Protein AF-A0A831YHZ0-F1 (afdb_monomer_lite)

Sequence (171 aa):
MRYLLVALVVVALVTAVFLATVKATKSVAVYIVPLYSYPCCDYEQEWGKLLNLTTDKEVWVVVNVDSGPGSSVDSTYASIISRLKQKGFKVLGYMYSSYGRRSLETIYSEMDRWIRFYNVDGFLIDEVSTSLETYGYYSSIYSRAKSLGRYVVLNPGTNIDPTFFNIADKI

Radius of gyration: 23.68 Å; chains: 1; bounding box: 41×91×39 Å

Structure (mmCIF, N/CA/C/O backbone):
data_AF-A0A831YHZ0-F1
#
_entry.id   AF-A0A831YHZ0-F1
#
loop_
_atom_site.group_PDB
_atom_site.id
_atom_site.type_symbol
_atom_site.label_atom_id
_atom_site.label_alt_id
_atom_site.label_comp_id
_atom_site.label_asym_id
_atom_site.label_entity_id
_atom_site.label_seq_id
_atom_site.pdbx_PDB_ins_code
_atom_site.Cartn_x
_atom_site.Cartn_y
_atom_site.Cartn_z
_atom_site.occupancy
_atom_site.B_iso_or_equiv
_atom_site.auth_seq_id
_atom_site.auth_comp_id
_atom_site.auth_asym_id
_atom_site.auth_atom_id
_atom_site.pdbx_PDB_model_num
ATOM 1 N N . MET A 1 1 ? -26.778 73.439 11.751 1.00 41.41 1 MET A N 1
ATOM 2 C CA . MET A 1 1 ? -25.950 72.960 10.619 1.00 41.41 1 MET A CA 1
ATOM 3 C C . MET A 1 1 ? -25.357 71.622 11.059 1.00 41.41 1 MET A C 1
ATOM 5 O O . MET A 1 1 ? -24.672 71.617 12.065 1.00 41.41 1 MET A O 1
ATOM 9 N N . ARG A 1 2 ? -25.888 70.461 10.649 1.00 49.25 2 ARG A N 1
ATOM 10 C CA . ARG A 1 2 ? -25.733 69.781 9.340 1.00 49.25 2 ARG A CA 1
ATOM 11 C C . ARG A 1 2 ? -24.271 69.383 9.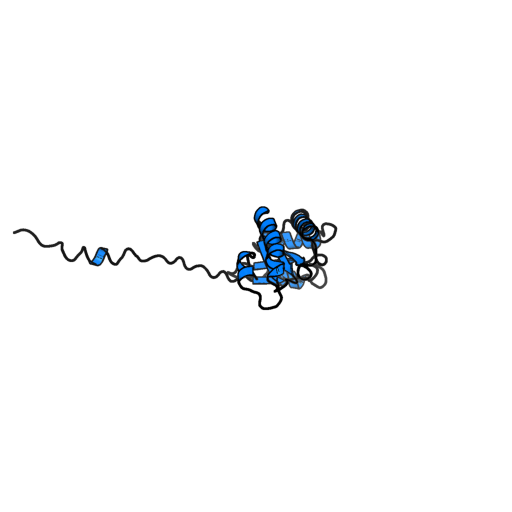058 1.00 49.25 2 ARG A C 1
ATOM 13 O O . ARG A 1 2 ? -23.511 70.242 8.645 1.00 49.25 2 ARG A O 1
ATOM 20 N N . TYR A 1 3 ? -23.999 68.080 9.242 1.00 49.25 3 TYR A N 1
ATOM 21 C CA . TYR A 1 3 ? -22.959 67.218 8.637 1.00 49.25 3 TYR A CA 1
ATOM 22 C C . TYR A 1 3 ? -21.493 67.629 8.899 1.00 49.25 3 TYR A C 1
ATOM 24 O O . TYR A 1 3 ? -21.071 68.710 8.527 1.00 49.25 3 TYR A O 1
ATOM 32 N N . LEU A 1 4 ? -20.668 66.826 9.578 1.00 45.84 4 LEU A N 1
ATOM 33 C CA . LEU A 1 4 ? -19.864 65.784 8.922 1.00 45.84 4 LEU A CA 1
ATOM 34 C C . LEU A 1 4 ? -19.346 64.752 9.963 1.00 45.84 4 LEU A C 1
ATOM 36 O O . LEU A 1 4 ? -18.158 64.612 10.231 1.00 45.84 4 LEU A O 1
ATOM 40 N N . LEU A 1 5 ? -20.258 63.980 10.549 1.00 49.69 5 LEU A N 1
ATOM 41 C CA . LEU A 1 5 ? -19.979 62.561 10.788 1.00 49.69 5 LEU A CA 1
ATOM 42 C C . LEU A 1 5 ? -20.049 61.903 9.405 1.00 49.69 5 LEU A C 1
ATOM 44 O O . LEU A 1 5 ? -21.050 62.144 8.739 1.00 49.69 5 LEU A O 1
ATOM 48 N N . VAL A 1 6 ? -19.015 61.172 8.958 1.00 53.00 6 VAL A N 1
ATOM 49 C CA . VAL A 1 6 ? -19.088 60.012 8.018 1.00 53.00 6 VAL A CA 1
ATOM 50 C C . VAL A 1 6 ? -17.718 59.610 7.431 1.00 53.00 6 VAL A C 1
ATOM 52 O O . VAL A 1 6 ? -17.550 58.456 7.059 1.00 53.00 6 VAL A O 1
ATOM 55 N N . ALA A 1 7 ? -16.684 60.454 7.401 1.00 47.12 7 ALA A N 1
ATOM 56 C CA . ALA A 1 7 ? -15.489 60.116 6.601 1.00 47.12 7 ALA A CA 1
ATOM 57 C C . ALA A 1 7 ? -14.395 59.263 7.287 1.00 47.12 7 ALA A C 1
ATOM 59 O O . ALA A 1 7 ? -13.413 58.927 6.634 1.00 47.12 7 ALA A O 1
ATOM 60 N N . LEU A 1 8 ? -14.536 58.881 8.565 1.00 42.75 8 LEU A N 1
ATOM 61 C CA . LEU A 1 8 ? -13.506 58.095 9.280 1.00 42.75 8 LEU A CA 1
ATOM 62 C C . LEU A 1 8 ? -13.941 56.676 9.672 1.00 42.75 8 LEU A C 1
ATOM 64 O O . LEU A 1 8 ? -13.117 55.879 10.106 1.00 42.75 8 LEU A O 1
ATOM 68 N N . VAL A 1 9 ? -15.212 56.324 9.454 1.00 43.06 9 VAL A N 1
ATOM 69 C CA . VAL A 1 9 ? -15.728 54.968 9.726 1.00 43.06 9 VAL A CA 1
ATOM 70 C C . VAL A 1 9 ? -15.588 54.053 8.501 1.00 43.06 9 VAL A C 1
ATOM 72 O O . VAL A 1 9 ? -15.531 52.837 8.642 1.00 43.06 9 VAL A O 1
ATOM 75 N N . VAL A 1 10 ? -15.442 54.610 7.293 1.00 43.28 10 VAL A N 1
ATOM 76 C CA . VAL A 1 10 ? -15.388 53.812 6.053 1.00 43.28 10 VAL A CA 1
ATOM 77 C C . VAL A 1 10 ? -13.994 53.229 5.780 1.00 43.28 10 VAL A C 1
ATOM 79 O O . VAL A 1 10 ? -13.893 52.149 5.209 1.00 43.28 10 VAL A O 1
ATOM 82 N N . VAL A 1 11 ? -12.908 53.856 6.249 1.00 42.12 11 VAL A N 1
ATOM 83 C CA . VAL A 1 11 ? -11.544 53.329 6.022 1.00 42.12 11 VAL A CA 1
ATOM 84 C C . VAL A 1 11 ? -11.216 52.154 6.956 1.00 42.12 11 VAL A C 1
ATOM 86 O O . VAL A 1 11 ? -10.498 51.239 6.562 1.00 42.12 11 VAL A O 1
ATOM 89 N N . ALA A 1 12 ? -11.813 52.106 8.152 1.00 44.31 12 ALA A N 1
ATOM 90 C CA . ALA A 1 12 ? -11.652 50.982 9.080 1.00 44.31 12 ALA A CA 1
ATOM 91 C C . ALA A 1 12 ? -12.461 49.728 8.681 1.00 44.31 12 ALA A C 1
ATOM 93 O O . ALA A 1 12 ? -12.210 48.645 9.200 1.00 44.31 12 ALA A O 1
ATOM 94 N N . LEU A 1 13 ? -13.411 49.856 7.747 1.00 42.53 13 LEU A N 1
ATOM 95 C CA . LEU A 1 13 ? -14.225 48.742 7.241 1.00 42.53 13 LEU A CA 1
ATOM 96 C C . LEU A 1 13 ? -13.598 48.021 6.038 1.00 42.53 13 LEU A C 1
ATOM 98 O O . LEU A 1 13 ? -14.020 46.914 5.713 1.00 42.53 13 LEU A O 1
ATOM 102 N N . VAL A 1 14 ? -12.568 48.594 5.404 1.00 43.53 14 VAL A N 1
ATOM 103 C CA . VAL A 1 14 ? -11.890 47.963 4.253 1.00 43.53 14 VAL A CA 1
ATOM 104 C C . VAL A 1 14 ? -10.703 47.090 4.686 1.00 43.53 14 VAL A C 1
ATOM 106 O O . VAL A 1 14 ? -10.309 46.182 3.959 1.00 43.53 14 VAL A O 1
ATOM 109 N N . THR A 1 15 ? -10.170 47.265 5.897 1.00 43.69 15 THR A N 1
ATOM 110 C CA . THR A 1 15 ? -9.053 46.446 6.407 1.00 43.69 15 THR A CA 1
ATOM 111 C C . THR A 1 15 ? -9.482 45.117 7.040 1.00 43.69 15 THR A C 1
ATOM 113 O O . THR A 1 15 ? -8.633 44.262 7.275 1.00 43.69 15 THR A O 1
ATOM 116 N N . ALA A 1 16 ? -10.779 44.895 7.282 1.00 48.47 16 ALA A N 1
ATOM 117 C CA . ALA A 1 16 ? -11.266 43.751 8.064 1.00 48.47 16 ALA A CA 1
ATOM 118 C C . ALA A 1 16 ? -11.772 42.539 7.249 1.00 48.47 16 ALA A C 1
ATOM 120 O O . ALA A 1 16 ? -12.111 41.521 7.848 1.00 48.47 16 ALA A O 1
ATOM 121 N N . VAL A 1 17 ? -11.833 42.597 5.910 1.00 48.81 17 VAL A N 1
ATOM 122 C CA . VAL A 1 17 ? -12.522 41.551 5.106 1.00 48.81 17 VAL A CA 1
ATOM 123 C C . VAL A 1 17 ? -11.585 40.646 4.294 1.00 48.81 17 VAL A C 1
ATOM 125 O O . VAL A 1 17 ? -12.023 39.646 3.739 1.00 48.81 17 VAL A O 1
ATOM 128 N N . PHE A 1 18 ? -10.273 40.878 4.317 1.00 49.72 18 PHE A N 1
ATOM 129 C CA . PHE A 1 18 ? -9.298 39.893 3.825 1.00 49.72 18 PHE A CA 1
ATOM 130 C C . PHE A 1 18 ? -8.457 39.306 4.960 1.00 49.72 18 PHE A C 1
ATOM 132 O O . PHE A 1 18 ? -7.259 39.078 4.826 1.00 49.72 18 PHE A O 1
ATOM 139 N N . LEU A 1 19 ? -9.111 38.933 6.062 1.00 48.69 19 LEU A N 1
ATOM 140 C CA . LEU A 1 19 ? -8.701 37.712 6.752 1.00 48.69 19 LEU A CA 1
ATOM 141 C C . LEU A 1 19 ? -9.083 36.558 5.825 1.00 48.69 19 LEU A C 1
ATOM 143 O O . LEU A 1 19 ? -10.105 35.898 6.005 1.00 48.69 19 LEU A O 1
ATOM 147 N N . ALA A 1 20 ? -8.272 36.356 4.782 1.00 49.00 20 ALA A N 1
ATOM 148 C CA . ALA A 1 20 ? -8.204 35.076 4.118 1.00 49.00 20 ALA A CA 1
ATOM 149 C C . ALA A 1 20 ? -7.999 34.075 5.249 1.00 49.00 20 ALA A C 1
ATOM 151 O O . ALA A 1 20 ? -6.943 34.032 5.883 1.00 49.00 20 ALA A O 1
ATOM 152 N N . THR A 1 21 ? -9.051 33.327 5.564 1.00 50.50 21 THR A N 1
ATOM 153 C CA . THR A 1 21 ? -8.908 32.110 6.332 1.00 50.50 21 THR A CA 1
ATOM 154 C C . THR A 1 21 ? -8.065 31.226 5.435 1.00 50.50 21 THR A C 1
ATOM 156 O O . THR A 1 21 ? -8.562 30.501 4.577 1.00 50.50 21 THR A O 1
ATOM 159 N N . VAL A 1 22 ? -6.744 31.347 5.571 1.00 50.81 22 VAL A N 1
ATOM 160 C CA . VAL A 1 22 ? -5.834 30.296 5.165 1.00 50.81 22 VAL A CA 1
ATOM 161 C C . VAL A 1 22 ? -6.286 29.142 6.031 1.00 50.81 22 VAL A C 1
ATOM 163 O O . VAL A 1 22 ? -5.940 29.047 7.207 1.00 50.81 22 VAL A O 1
ATOM 166 N N . LYS A 1 23 ? -7.199 28.335 5.487 1.00 50.44 23 LYS A N 1
ATOM 167 C CA . LYS A 1 23 ? -7.569 27.054 6.049 1.00 50.44 23 LYS A CA 1
ATOM 168 C C . LYS A 1 23 ? -6.223 26.370 6.164 1.00 50.44 23 LYS A C 1
ATOM 170 O O . LYS A 1 23 ? -5.625 26.073 5.132 1.00 50.44 23 LYS A O 1
ATOM 175 N N . ALA A 1 24 ? -5.693 26.275 7.384 1.00 47.91 24 ALA A N 1
ATOM 176 C CA . ALA A 1 24 ? -4.427 25.615 7.614 1.00 47.91 24 ALA A CA 1
ATOM 177 C C . ALA A 1 24 ? -4.559 24.274 6.902 1.00 47.91 24 ALA A C 1
ATOM 179 O O . ALA A 1 24 ? -5.449 23.485 7.235 1.00 47.91 24 ALA A O 1
ATOM 180 N N . THR A 1 25 ? -3.782 24.073 5.839 1.00 48.44 25 THR A N 1
ATOM 181 C CA . THR A 1 25 ? -3.670 22.772 5.200 1.00 48.44 25 THR A CA 1
ATOM 182 C C . THR A 1 25 ? -3.172 21.886 6.313 1.00 48.44 25 THR A C 1
ATOM 184 O O . THR A 1 25 ? -2.012 21.995 6.708 1.00 48.44 25 THR A O 1
ATOM 187 N N . LYS A 1 26 ? -4.091 21.131 6.927 1.00 47.31 26 LYS A N 1
ATOM 188 C CA . LYS A 1 26 ? -3.777 20.239 8.030 1.00 47.31 26 LYS A CA 1
ATOM 189 C C . LYS A 1 26 ? -2.652 19.379 7.480 1.00 47.31 26 LYS A C 1
ATOM 191 O O . LYS A 1 26 ? -2.874 18.618 6.543 1.00 47.31 26 LYS A O 1
ATOM 196 N N . SER A 1 27 ? -1.434 19.573 7.976 1.00 59.19 27 SER A N 1
ATOM 197 C CA . SER A 1 27 ? -0.368 18.623 7.713 1.00 59.19 27 SER A CA 1
ATOM 198 C C . SER A 1 27 ? -0.812 17.359 8.429 1.00 59.19 27 SER A C 1
ATOM 200 O O . SER A 1 27 ? -0.717 17.244 9.653 1.00 59.19 27 SER A O 1
ATOM 202 N N . VAL A 1 28 ? -1.472 16.473 7.683 1.00 66.06 28 VAL A N 1
ATOM 203 C CA . VAL A 1 28 ? -2.002 15.219 8.205 1.00 66.06 28 VAL A CA 1
ATOM 204 C C . VAL A 1 28 ? -0.849 14.232 8.167 1.00 66.06 28 VAL A C 1
ATOM 206 O O . VAL A 1 28 ? -0.769 13.381 7.282 1.00 66.06 28 VAL A O 1
ATOM 209 N N . ALA A 1 29 ? 0.107 14.405 9.081 1.00 85.50 29 ALA A N 1
ATOM 210 C CA . ALA A 1 29 ? 1.047 13.341 9.390 1.00 85.50 29 ALA A CA 1
ATOM 211 C C . ALA A 1 29 ? 0.221 12.085 9.717 1.00 85.50 29 ALA A C 1
ATOM 213 O O . ALA A 1 29 ? -0.698 12.138 10.539 1.00 85.50 29 ALA A O 1
ATOM 214 N N . VAL A 1 30 ? 0.502 10.999 9.003 1.00 92.69 30 VAL A N 1
ATOM 215 C CA . VAL A 1 30 ? -0.173 9.706 9.133 1.00 92.69 30 VAL A CA 1
ATOM 216 C C . VAL A 1 30 ? 0.826 8.743 9.750 1.00 92.69 30 VAL A C 1
ATOM 218 O O . VAL A 1 30 ? 1.991 8.744 9.354 1.00 92.69 30 VAL A O 1
ATOM 221 N N . TYR A 1 31 ? 0.383 7.905 10.683 1.00 96.75 31 TYR A N 1
ATOM 222 C CA . TYR A 1 31 ? 1.167 6.737 11.065 1.00 96.75 31 TYR A CA 1
ATOM 223 C C . TYR A 1 31 ? 0.926 5.626 10.057 1.00 96.75 31 TYR A C 1
ATOM 225 O O . TYR A 1 31 ? -0.196 5.142 9.934 1.00 96.75 31 TYR A O 1
ATOM 233 N N . ILE A 1 32 ? 1.978 5.228 9.346 1.00 97.50 32 ILE A N 1
ATOM 234 C CA . ILE A 1 32 ? 1.969 4.021 8.523 1.00 97.50 32 ILE A CA 1
ATOM 235 C C . ILE A 1 32 ? 2.670 2.930 9.327 1.00 97.50 32 ILE A C 1
ATOM 237 O O . ILE A 1 32 ? 3.839 3.075 9.677 1.00 97.50 32 ILE A O 1
ATOM 241 N N . VAL A 1 33 ? 1.940 1.868 9.661 1.00 98.25 33 VAL A N 1
ATOM 242 C CA . VAL A 1 33 ? 2.421 0.781 10.520 1.00 98.25 33 VAL A CA 1
ATOM 243 C C . VAL A 1 33 ? 2.486 -0.508 9.702 1.00 98.25 33 VAL A C 1
ATOM 245 O O . VAL A 1 33 ? 1.450 -1.148 9.507 1.00 98.25 33 VAL A O 1
ATOM 248 N N . PRO A 1 34 ? 3.669 -0.904 9.205 1.00 97.62 34 PRO A N 1
ATOM 249 C CA . PRO A 1 34 ? 3.862 -2.220 8.617 1.00 97.62 34 PRO A CA 1
ATOM 250 C C . PRO A 1 34 ? 3.918 -3.280 9.719 1.00 97.62 34 PRO A C 1
ATOM 252 O O . PRO A 1 34 ? 4.947 -3.456 10.368 1.00 97.62 34 PRO A O 1
ATOM 255 N N . LEU A 1 35 ? 2.799 -3.970 9.953 1.00 97.44 35 LEU A N 1
ATOM 256 C CA . LEU A 1 35 ? 2.713 -5.038 10.948 1.00 97.44 35 LEU A CA 1
ATOM 257 C C . LEU A 1 35 ? 2.570 -6.383 10.235 1.00 97.44 35 LEU A C 1
ATOM 259 O O . LEU A 1 35 ? 1.476 -6.818 9.884 1.00 97.44 35 LEU A O 1
ATOM 263 N N . TYR A 1 36 ? 3.716 -7.012 9.981 1.00 97.31 36 TYR A N 1
ATOM 264 C CA . TYR A 1 36 ? 3.818 -8.242 9.186 1.00 97.31 36 TYR A CA 1
ATOM 265 C C . TYR A 1 36 ? 3.819 -9.521 10.030 1.00 97.31 36 TYR A C 1
ATOM 267 O O . TYR A 1 36 ? 4.005 -10.610 9.496 1.00 97.31 36 TYR A O 1
ATOM 275 N N . SER A 1 37 ? 3.622 -9.407 11.344 1.00 97.06 37 SER A N 1
ATOM 276 C CA . SER A 1 37 ? 3.450 -10.566 12.213 1.00 97.06 37 SER A CA 1
ATOM 277 C C . SER A 1 37 ? 2.068 -11.190 12.021 1.00 97.06 37 SER A C 1
ATOM 279 O O . SER A 1 37 ? 1.070 -10.484 11.861 1.00 97.06 37 SER A O 1
ATOM 281 N N . TYR A 1 38 ? 1.988 -12.519 12.077 1.00 97.38 38 TYR A N 1
ATOM 282 C CA . TYR A 1 38 ? 0.712 -13.221 11.952 1.00 97.38 38 TYR A CA 1
ATOM 283 C C . TYR A 1 38 ? -0.238 -12.839 13.110 1.00 97.38 38 TYR A C 1
ATOM 285 O O . TYR A 1 38 ? 0.202 -12.841 14.259 1.00 97.38 38 TYR A O 1
ATOM 293 N N . PRO A 1 39 ? -1.520 -12.496 12.871 1.00 95.44 39 PRO A N 1
ATOM 294 C CA . PRO A 1 39 ? -2.413 -11.913 13.880 1.00 95.44 39 PRO A CA 1
ATOM 295 C C . PRO A 1 39 ? -3.014 -12.896 14.898 1.00 95.44 39 PRO A C 1
ATOM 297 O O . PRO A 1 39 ? -4.181 -12.778 15.268 1.00 95.44 39 PRO A O 1
ATOM 300 N N . CYS A 1 40 ? -2.224 -13.851 15.385 1.00 93.69 40 CYS A N 1
ATOM 301 C CA . CYS A 1 40 ? -2.589 -14.731 16.494 1.00 93.69 40 CYS A CA 1
ATOM 302 C C . CYS A 1 40 ? -1.365 -15.130 17.315 1.00 93.69 40 CYS A C 1
ATOM 304 O O . CYS A 1 40 ? -0.224 -14.809 16.967 1.00 93.69 40 CYS A O 1
ATOM 306 N N . CYS A 1 41 ? -1.628 -15.946 18.339 1.00 94.62 41 CYS A N 1
ATOM 307 C CA . CYS A 1 41 ? -0.627 -16.829 18.913 1.00 94.62 41 CYS A CA 1
ATOM 308 C C . CYS A 1 41 ? 0.502 -16.002 19.549 1.00 94.62 41 CYS A C 1
ATOM 310 O O . CYS A 1 41 ? 0.218 -15.106 20.346 1.00 94.62 41 CYS A O 1
ATOM 312 N N . ASP A 1 42 ? 1.755 -16.230 19.161 1.00 94.19 42 ASP A N 1
ATOM 313 C CA . ASP A 1 42 ? 2.914 -15.534 19.731 1.00 94.19 42 ASP A CA 1
ATOM 314 C C . ASP A 1 42 ? 2.900 -14.010 19.504 1.00 94.19 42 ASP A C 1
ATOM 316 O O . ASP A 1 42 ? 3.572 -13.271 20.221 1.00 94.19 42 ASP A O 1
ATOM 320 N N . TYR A 1 43 ? 2.112 -13.515 18.543 1.00 95.75 43 TYR A N 1
ATOM 321 C CA . TYR A 1 43 ? 2.079 -12.099 18.168 1.00 95.75 43 TYR A CA 1
ATOM 322 C C . TYR A 1 43 ? 0.769 -11.386 18.505 1.00 95.75 43 TYR A C 1
ATOM 324 O O . TYR A 1 43 ? 0.629 -10.198 18.200 1.00 95.75 43 TYR A O 1
ATOM 332 N N . GLU A 1 44 ? -0.187 -12.053 19.158 1.00 94.44 44 GLU A N 1
ATOM 333 C CA . GLU A 1 44 ? -1.485 -11.452 19.499 1.00 94.44 44 GLU A CA 1
ATOM 334 C C . GLU A 1 44 ? -1.327 -10.144 20.296 1.00 94.44 44 GLU A C 1
ATOM 336 O O . GLU A 1 44 ? -2.041 -9.165 20.060 1.00 94.44 44 GLU A O 1
ATOM 341 N N . GLN A 1 45 ? -0.335 -10.087 21.190 1.00 96.19 45 GLN A N 1
ATOM 342 C CA . GLN A 1 45 ? -0.070 -8.902 22.005 1.00 96.19 45 GLN A CA 1
ATOM 343 C C . GLN A 1 45 ? 0.339 -7.679 21.172 1.00 96.19 45 GLN A C 1
ATOM 345 O O . GLN A 1 45 ? -0.046 -6.564 21.522 1.00 96.19 45 GLN A O 1
ATOM 350 N N . GLU A 1 46 ? 1.061 -7.850 20.062 1.00 96.00 46 GLU A N 1
ATOM 351 C CA . GLU A 1 46 ? 1.473 -6.728 19.204 1.00 96.00 46 GLU A CA 1
ATOM 352 C C . GLU A 1 46 ? 0.269 -6.097 18.495 1.00 96.00 46 GLU A C 1
ATOM 354 O O . GLU A 1 46 ? 0.107 -4.873 18.474 1.00 96.00 46 GLU A O 1
ATOM 359 N N . TRP A 1 47 ? -0.651 -6.934 18.013 1.00 97.88 47 TRP A N 1
ATOM 360 C CA . TRP A 1 47 ? -1.927 -6.481 17.461 1.00 97.88 47 TRP A CA 1
ATOM 361 C C . TRP A 1 47 ? -2.812 -5.830 18.530 1.00 97.88 47 TRP A C 1
ATOM 363 O O . TRP A 1 47 ? -3.470 -4.823 18.262 1.00 97.88 47 TRP A O 1
ATOM 373 N N . GLY A 1 48 ? -2.778 -6.347 19.762 1.00 97.44 48 GLY A N 1
ATOM 374 C CA . GLY A 1 48 ? -3.422 -5.734 20.922 1.00 97.44 48 GLY A CA 1
ATOM 375 C C . GLY A 1 48 ? -2.893 -4.329 21.227 1.00 97.44 48 GLY A C 1
ATOM 376 O O . GLY A 1 48 ? -3.687 -3.405 21.407 1.00 97.44 48 GLY A O 1
ATOM 377 N N . LYS A 1 49 ? -1.568 -4.126 21.220 1.00 97.12 49 LYS A N 1
ATOM 378 C CA . LYS A 1 49 ? -0.951 -2.797 21.402 1.00 97.12 49 LYS A CA 1
ATOM 379 C C . LYS A 1 49 ? -1.424 -1.815 20.333 1.00 97.12 49 LYS A C 1
ATOM 381 O O . LYS A 1 49 ? -1.818 -0.699 20.668 1.00 97.12 49 LYS A O 1
ATOM 386 N N . LEU A 1 50 ? -1.449 -2.236 19.066 1.00 97.62 50 LEU A N 1
ATOM 387 C CA . LEU A 1 50 ? -1.925 -1.399 17.963 1.00 97.62 50 LEU A CA 1
ATOM 388 C C . LEU A 1 50 ? -3.415 -1.049 18.102 1.00 97.62 50 LEU A C 1
ATOM 390 O O . LEU A 1 50 ? -3.799 0.108 17.937 1.00 97.62 50 LEU A O 1
ATOM 394 N N . LEU A 1 51 ? -4.264 -2.012 18.469 1.00 97.75 51 LEU A N 1
ATOM 395 C CA . LEU A 1 51 ? -5.689 -1.765 18.719 1.00 97.75 51 LEU A CA 1
ATOM 396 C C . LEU A 1 51 ? -5.947 -0.889 19.954 1.00 97.75 51 LEU A C 1
ATOM 398 O O . LEU A 1 51 ? -6.976 -0.217 20.018 1.00 97.75 51 LEU A O 1
ATOM 402 N N . ASN A 1 52 ? -5.018 -0.840 20.904 1.00 97.62 52 ASN A N 1
ATOM 403 C CA . ASN A 1 52 ? -5.096 0.037 22.073 1.00 97.62 52 ASN A CA 1
ATOM 404 C C . ASN A 1 52 ? -4.472 1.421 21.835 1.00 97.62 52 ASN A C 1
ATOM 406 O O . ASN A 1 52 ? -4.634 2.314 22.669 1.00 97.62 52 ASN A O 1
ATOM 410 N N . LEU A 1 53 ? -3.810 1.640 20.692 1.00 97.12 53 LEU A N 1
ATOM 411 C CA . LEU A 1 53 ? -3.245 2.939 20.337 1.00 97.12 53 LEU A CA 1
ATOM 412 C C . LEU A 1 53 ? -4.336 4.020 20.351 1.00 97.12 53 LEU A C 1
ATOM 414 O O . LEU A 1 53 ? -5.398 3.873 19.735 1.00 97.12 53 LEU A O 1
ATOM 418 N N . THR A 1 54 ? -4.047 5.119 21.045 1.00 95.44 54 THR A N 1
ATOM 419 C CA . THR A 1 54 ? -4.876 6.327 21.097 1.00 95.44 54 THR A CA 1
ATOM 420 C C . THR A 1 54 ? -4.065 7.479 20.522 1.00 95.44 54 THR A C 1
ATOM 422 O O . THR A 1 54 ? -2.965 7.759 20.993 1.00 95.44 54 THR A O 1
ATOM 425 N N . THR A 1 55 ? -4.575 8.120 19.474 1.00 93.81 55 THR A N 1
ATOM 426 C CA . THR A 1 55 ? -3.881 9.196 18.758 1.00 93.81 55 THR A CA 1
ATOM 427 C C . THR A 1 55 ? -4.885 10.097 18.037 1.00 93.81 55 THR A C 1
ATOM 429 O O . THR A 1 55 ? -5.995 9.670 17.729 1.00 93.81 55 THR A O 1
ATOM 432 N N . ASP A 1 56 ? -4.493 11.344 17.773 1.00 91.75 56 ASP A N 1
ATOM 433 C CA . ASP A 1 56 ? -5.219 12.304 16.933 1.00 91.75 56 ASP A CA 1
ATOM 434 C C . ASP A 1 56 ? -4.881 12.167 15.433 1.00 91.75 56 ASP A C 1
ATOM 436 O O . ASP A 1 56 ? -5.474 12.854 14.593 1.00 91.75 56 ASP A O 1
ATOM 440 N N . LYS A 1 57 ? -3.896 11.324 15.093 1.00 93.94 57 LYS A N 1
ATOM 441 C CA . LYS A 1 57 ? -3.437 11.082 13.721 1.00 93.94 57 LYS A CA 1
ATOM 442 C C . LYS A 1 57 ? -4.258 9.992 13.044 1.00 93.94 57 LYS A C 1
ATOM 444 O O . LYS A 1 57 ? -4.772 9.082 13.689 1.00 93.94 57 LYS A O 1
ATOM 449 N N . GLU A 1 58 ? -4.327 10.051 11.716 1.00 95.44 58 GLU A N 1
ATOM 450 C CA . GLU A 1 58 ? -4.764 8.885 10.949 1.00 95.44 58 GLU A CA 1
ATOM 451 C C . GLU A 1 58 ? -3.735 7.758 11.094 1.00 95.44 58 GLU A C 1
ATOM 453 O O . GLU A 1 58 ? -2.526 8.008 11.088 1.00 95.44 58 GLU A O 1
ATOM 458 N N . VAL A 1 59 ? -4.220 6.519 11.176 1.00 97.94 59 VAL A N 1
ATOM 459 C CA . VAL A 1 59 ? -3.385 5.316 11.254 1.00 97.94 59 VAL A CA 1
ATOM 460 C C . VAL A 1 59 ? -3.718 4.411 10.078 1.00 97.94 59 VAL A C 1
ATOM 462 O O . VAL A 1 59 ? -4.879 4.057 9.858 1.00 97.94 59 VAL A O 1
ATOM 465 N N . TRP A 1 60 ? -2.698 4.091 9.292 1.00 98.50 60 TRP A N 1
ATOM 466 C CA . TRP A 1 60 ? -2.758 3.235 8.118 1.00 98.50 60 TRP A CA 1
ATOM 467 C C . TRP A 1 60 ? -1.913 1.995 8.413 1.00 98.50 60 TRP A C 1
ATOM 469 O O . TRP A 1 60 ? -0.701 2.083 8.592 1.00 98.50 60 TRP A O 1
ATOM 479 N N . VAL A 1 61 ? -2.548 0.836 8.512 1.00 98.81 61 VAL A N 1
ATOM 480 C CA . VAL A 1 61 ? -1.895 -0.420 8.889 1.00 98.81 61 VAL A CA 1
ATOM 481 C C . VAL A 1 61 ? -1.667 -1.247 7.640 1.00 98.81 61 VAL A C 1
ATOM 483 O O . VAL A 1 61 ? -2.613 -1.508 6.902 1.00 98.81 61 VAL A O 1
ATOM 486 N N . VAL A 1 62 ? -0.428 -1.664 7.401 1.00 98.88 62 VAL A N 1
ATOM 487 C CA . VAL A 1 62 ? -0.086 -2.516 6.261 1.00 98.88 62 VAL A CA 1
ATOM 488 C C . VAL A 1 62 ? -0.087 -3.964 6.723 1.00 98.88 62 VAL A C 1
ATOM 490 O O . VAL A 1 62 ? 0.653 -4.326 7.638 1.00 98.88 62 VAL A O 1
ATOM 493 N N . VAL A 1 63 ? -0.928 -4.777 6.088 1.00 98.75 63 VAL A N 1
ATOM 494 C CA . VAL A 1 63 ? -1.045 -6.215 6.332 1.00 98.75 63 VAL A CA 1
ATOM 495 C C . VAL A 1 63 ? -0.381 -6.989 5.200 1.00 98.75 63 VAL A C 1
ATOM 497 O O . VAL A 1 63 ? -0.495 -6.627 4.029 1.00 98.75 63 VAL A O 1
ATOM 500 N N . ASN A 1 64 ? 0.294 -8.077 5.549 1.00 98.56 64 ASN A N 1
ATOM 501 C CA . ASN A 1 64 ? 0.941 -8.975 4.601 1.00 98.56 64 ASN A CA 1
ATOM 502 C C . ASN A 1 64 ? 0.571 -10.415 4.975 1.00 98.56 64 ASN A C 1
ATOM 504 O O . ASN A 1 64 ? 0.986 -10.866 6.039 1.00 98.56 64 ASN A O 1
ATOM 508 N N . VAL A 1 65 ? -0.253 -11.088 4.161 1.00 98.31 65 VAL A N 1
ATOM 509 C CA . VAL A 1 65 ? -0.712 -12.463 4.446 1.00 98.31 65 VAL A CA 1
ATOM 510 C C . VAL A 1 65 ? 0.360 -13.468 4.039 1.00 98.31 65 VAL A C 1
ATOM 512 O O . VAL A 1 65 ? 0.728 -14.326 4.829 1.00 98.31 65 VAL A O 1
ATOM 515 N N . ASP A 1 66 ? 0.862 -13.343 2.810 1.00 97.88 66 ASP A N 1
ATOM 516 C CA . ASP A 1 66 ? 1.889 -14.224 2.247 1.00 97.88 66 ASP A CA 1
ATOM 517 C C . ASP A 1 66 ? 2.614 -13.516 1.093 1.00 97.88 66 ASP A C 1
ATOM 519 O O . ASP A 1 66 ? 2.344 -13.756 -0.084 1.00 97.88 66 ASP A O 1
ATOM 523 N N . SER A 1 67 ? 3.436 -12.518 1.433 1.00 97.94 67 SER A N 1
ATOM 524 C CA . SER A 1 67 ? 4.030 -11.570 0.467 1.00 97.94 67 SER A CA 1
ATOM 525 C C . SER A 1 67 ? 2.999 -11.004 -0.526 1.00 97.94 67 SER A C 1
ATOM 527 O O . SER A 1 67 ? 3.267 -10.856 -1.717 1.00 97.94 67 SER A O 1
ATOM 529 N N . GLY A 1 68 ? 1.787 -10.729 -0.035 1.00 98.31 68 GLY A N 1
ATOM 530 C CA . GLY A 1 68 ? 0.596 -10.508 -0.853 1.00 98.31 68 GLY A CA 1
ATOM 531 C C . GLY A 1 68 ? -0.704 -10.903 -0.137 1.00 98.31 68 GLY A C 1
ATOM 532 O O . GLY A 1 68 ? -0.699 -11.122 1.079 1.00 98.31 68 GLY A O 1
ATOM 533 N N . PRO A 1 69 ? -1.829 -11.018 -0.875 1.00 98.31 69 PRO A N 1
ATOM 534 C CA . PRO A 1 69 ? -3.152 -11.326 -0.315 1.00 98.31 69 PRO A CA 1
ATOM 535 C C . PRO A 1 69 ? -3.361 -12.804 0.063 1.00 98.31 69 PRO A C 1
ATOM 537 O O . PRO A 1 69 ? -4.436 -13.155 0.552 1.00 98.31 69 PRO A O 1
ATOM 540 N N . GLY A 1 70 ? -2.389 -13.679 -0.213 1.00 97.81 70 GLY A N 1
ATOM 541 C CA . GLY A 1 70 ? -2.561 -15.131 -0.141 1.00 97.81 70 GLY A CA 1
ATOM 542 C C . GLY A 1 70 ? -3.392 -15.711 -1.298 1.00 97.81 70 GLY A C 1
ATOM 543 O O . GLY A 1 70 ? -3.865 -15.004 -2.201 1.00 97.81 70 GLY A O 1
ATOM 544 N N . SER A 1 71 ? -3.543 -17.035 -1.305 1.00 97.19 71 SER A N 1
ATOM 545 C CA . SER 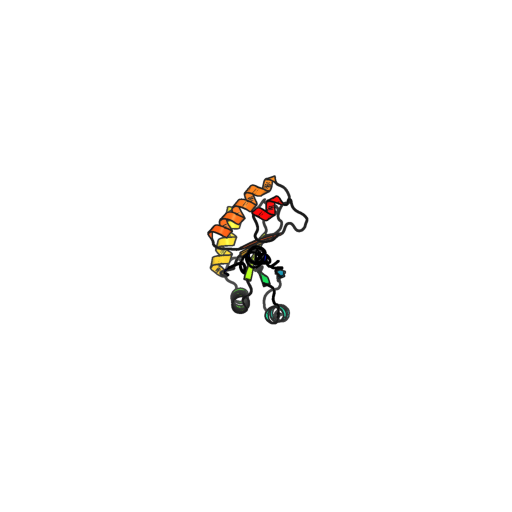A 1 71 ? -4.318 -17.783 -2.311 1.00 97.19 71 SER A CA 1
ATOM 546 C C . SER A 1 71 ? -5.803 -17.928 -1.947 1.00 97.19 71 SER A C 1
ATOM 548 O O . SER A 1 71 ? -6.644 -18.050 -2.839 1.00 97.19 71 SER A O 1
ATOM 550 N N . SER A 1 72 ? -6.139 -17.840 -0.659 1.00 98.19 72 SER A N 1
ATOM 551 C CA . SER A 1 72 ? -7.498 -17.883 -0.112 1.00 98.19 72 SER A CA 1
ATOM 552 C C . SER A 1 72 ? -7.650 -16.918 1.066 1.00 98.19 72 SER A C 1
ATOM 554 O O . SER A 1 72 ? -6.666 -16.377 1.566 1.00 98.19 72 SER A O 1
ATOM 556 N N . VAL A 1 73 ? -8.889 -16.712 1.522 1.00 98.56 73 VAL A N 1
ATOM 557 C CA . VAL A 1 73 ? -9.159 -15.938 2.740 1.00 98.56 73 VAL A CA 1
ATOM 558 C C . VAL A 1 73 ? -8.557 -16.657 3.947 1.00 98.56 73 VAL A C 1
ATOM 560 O O . VAL A 1 73 ? -8.864 -17.823 4.187 1.00 98.56 73 VAL A O 1
ATOM 563 N N . ASP A 1 74 ? -7.756 -15.937 4.723 1.00 98.56 74 ASP A N 1
ATOM 564 C CA . ASP A 1 74 ? -7.352 -16.316 6.072 1.00 98.56 74 ASP A CA 1
ATOM 565 C C . ASP A 1 74 ? -8.302 -15.642 7.078 1.00 98.56 74 ASP A C 1
ATOM 567 O O . ASP A 1 74 ? -8.436 -14.413 7.122 1.00 98.56 74 ASP A O 1
ATOM 571 N N . SER A 1 75 ? -8.995 -16.447 7.885 1.00 98.38 75 SER A N 1
ATOM 572 C CA . SER A 1 75 ? -9.986 -15.956 8.848 1.00 98.38 75 SER A CA 1
ATOM 573 C C . SER A 1 75 ? -9.382 -15.117 9.976 1.00 98.38 75 SER A C 1
ATOM 575 O O . SER A 1 75 ? -10.050 -14.222 10.496 1.00 98.38 75 SER A O 1
ATOM 577 N N . THR A 1 76 ? -8.129 -15.378 10.349 1.00 98.38 76 THR A N 1
ATOM 578 C CA . THR A 1 76 ? -7.396 -14.624 11.370 1.00 98.38 76 THR A CA 1
ATOM 579 C C . THR A 1 76 ? -7.110 -13.213 10.859 1.00 98.38 76 THR A C 1
ATOM 581 O O . THR A 1 76 ? -7.423 -12.233 11.543 1.00 98.38 76 THR A O 1
ATOM 584 N N . TYR A 1 77 ? -6.629 -13.088 9.616 1.00 98.62 77 TYR A N 1
ATOM 585 C CA . TYR A 1 77 ? -6.466 -11.781 8.970 1.00 98.62 77 TYR A CA 1
ATOM 586 C C . TYR A 1 77 ? -7.806 -11.070 8.762 1.00 98.62 77 TYR A C 1
ATOM 588 O O . TYR A 1 77 ? -7.927 -9.889 9.082 1.00 98.62 77 TYR A O 1
ATOM 596 N N . ALA A 1 78 ? -8.845 -11.767 8.293 1.00 98.69 78 ALA A N 1
ATOM 597 C CA . ALA A 1 78 ? -10.167 -11.161 8.119 1.00 98.69 78 ALA A CA 1
ATOM 598 C C . ALA A 1 78 ? -10.722 -10.583 9.438 1.00 98.69 78 ALA A C 1
ATOM 600 O O . ALA A 1 78 ? -11.241 -9.463 9.463 1.00 98.69 78 ALA A O 1
ATOM 601 N N . SER A 1 79 ? -10.555 -11.315 10.545 1.00 98.31 79 SER A N 1
ATOM 602 C CA . SER A 1 79 ? -10.964 -10.877 11.882 1.00 98.31 79 SER A CA 1
ATOM 603 C C . SER A 1 79 ? -10.212 -9.622 12.333 1.00 98.31 79 SER A C 1
ATOM 605 O O . SER A 1 79 ? -10.842 -8.629 12.716 1.00 98.31 79 SER A O 1
ATOM 607 N N . ILE A 1 80 ? -8.875 -9.612 12.246 1.00 98.50 80 ILE A N 1
ATOM 608 C CA . ILE A 1 80 ? -8.100 -8.454 12.706 1.00 98.50 80 ILE A CA 1
ATOM 609 C C . ILE A 1 80 ? -8.334 -7.225 11.825 1.00 98.50 80 ILE A C 1
ATOM 611 O O . ILE A 1 80 ? -8.503 -6.126 12.350 1.00 98.50 80 ILE A O 1
ATOM 615 N N . ILE A 1 81 ? -8.447 -7.403 10.505 1.00 98.69 81 ILE A N 1
ATOM 616 C CA . ILE A 1 81 ? -8.731 -6.318 9.558 1.00 98.69 81 ILE A CA 1
ATOM 617 C C . ILE A 1 81 ? -10.082 -5.677 9.876 1.00 98.69 81 ILE A C 1
ATOM 619 O O . ILE A 1 81 ? -10.179 -4.451 9.935 1.00 98.69 81 ILE A O 1
ATOM 623 N N . SER A 1 82 ? -11.108 -6.483 10.165 1.00 98.50 82 SER A N 1
ATOM 624 C CA . SER A 1 82 ? -12.414 -5.975 10.598 1.00 98.50 82 SER A CA 1
ATOM 625 C C . SER A 1 82 ? -12.303 -5.126 11.871 1.00 98.50 82 SER A C 1
ATOM 627 O O . SER A 1 82 ? -12.826 -4.013 11.916 1.00 98.50 82 SER A O 1
ATOM 629 N N . ARG A 1 83 ? -11.552 -5.589 12.881 1.00 98.62 83 ARG A N 1
ATOM 630 C CA . ARG A 1 83 ? -11.335 -4.851 14.141 1.00 98.62 83 ARG A CA 1
ATOM 631 C C . ARG A 1 83 ? -10.582 -3.532 13.933 1.00 98.62 83 ARG A C 1
ATOM 633 O O . ARG A 1 83 ? -10.967 -2.518 14.511 1.00 98.62 83 ARG A O 1
ATOM 640 N N . LEU A 1 84 ? -9.546 -3.520 13.091 1.00 98.62 84 LEU A N 1
ATOM 641 C CA . LEU A 1 84 ? -8.797 -2.302 12.745 1.00 98.62 84 LEU A CA 1
ATOM 642 C C . LEU A 1 84 ? -9.708 -1.272 12.068 1.00 98.62 84 LEU A C 1
ATOM 644 O O . LEU A 1 84 ? -9.729 -0.106 12.462 1.00 98.62 84 LEU A O 1
ATOM 648 N N . LYS A 1 85 ? -10.513 -1.715 11.098 1.00 98.50 85 LYS A N 1
ATOM 649 C CA . LYS A 1 85 ? -11.461 -0.845 10.392 1.00 98.50 85 LYS A CA 1
ATOM 650 C C . LYS A 1 85 ? -12.553 -0.314 11.324 1.00 98.50 85 LYS A C 1
ATOM 652 O O . LYS A 1 85 ? -12.868 0.869 11.258 1.00 98.50 85 LYS A O 1
ATOM 657 N N . GLN A 1 86 ? -13.081 -1.132 12.239 1.00 98.19 86 GLN A N 1
ATOM 658 C CA . GLN A 1 86 ? -14.040 -0.688 13.266 1.00 98.19 86 GLN A CA 1
ATOM 659 C C . GLN A 1 86 ? -13.452 0.372 14.208 1.00 98.19 86 GLN A C 1
ATOM 661 O O . GLN A 1 86 ? -14.163 1.280 14.629 1.00 98.19 86 GLN A O 1
ATOM 666 N N . LYS A 1 87 ? -12.146 0.300 14.499 1.00 97.31 87 LYS A N 1
ATOM 667 C CA . LYS A 1 87 ? -11.421 1.336 15.251 1.00 97.31 87 LYS A CA 1
ATOM 668 C C . LYS A 1 87 ? -11.243 2.644 14.456 1.00 97.31 87 LYS A C 1
ATOM 670 O O . LYS A 1 87 ? -10.861 3.660 15.028 1.00 97.31 87 LYS A O 1
ATOM 675 N N . GLY A 1 88 ? -11.523 2.637 13.153 1.00 97.31 88 GLY A N 1
ATOM 676 C CA . GLY A 1 88 ? -11.334 3.776 12.254 1.00 97.31 88 GLY A CA 1
ATOM 677 C C . GLY A 1 88 ? -9.942 3.840 11.624 1.00 97.31 88 GLY A C 1
ATOM 678 O O . GLY A 1 88 ? -9.590 4.858 11.029 1.00 97.31 88 GLY A O 1
ATOM 679 N N . PHE A 1 89 ? -9.138 2.779 11.744 1.00 98.19 89 PHE A N 1
ATOM 680 C CA . PHE A 1 89 ? -7.863 2.688 11.038 1.00 98.19 89 PHE A CA 1
ATOM 681 C C . PHE A 1 89 ? -8.099 2.293 9.581 1.00 98.19 89 PHE A C 1
ATOM 683 O O . PHE A 1 89 ? -9.033 1.553 9.267 1.00 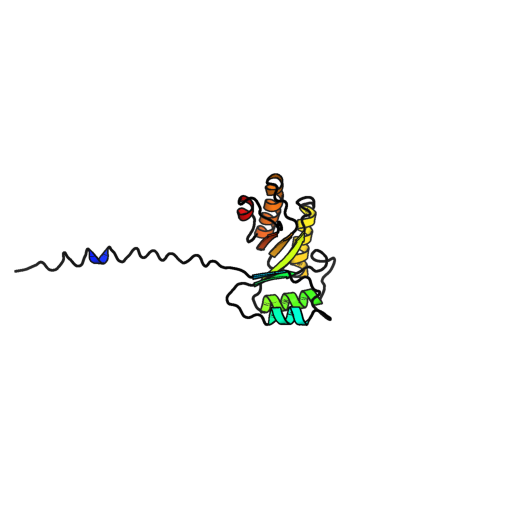98.19 89 PHE A O 1
ATOM 690 N N . LYS A 1 90 ? -7.225 2.761 8.689 1.00 98.56 90 LYS A N 1
ATOM 691 C CA . LYS A 1 90 ? -7.200 2.302 7.297 1.00 98.56 90 LYS A CA 1
ATOM 692 C C . LYS A 1 90 ? -6.308 1.080 7.194 1.00 98.56 90 LYS A C 1
ATOM 694 O O . LYS A 1 90 ? -5.262 1.033 7.836 1.00 98.56 90 LYS A O 1
ATOM 699 N N . VAL A 1 91 ? -6.694 0.115 6.373 1.00 98.88 91 VAL A N 1
ATOM 700 C CA . VAL A 1 91 ? -5.904 -1.100 6.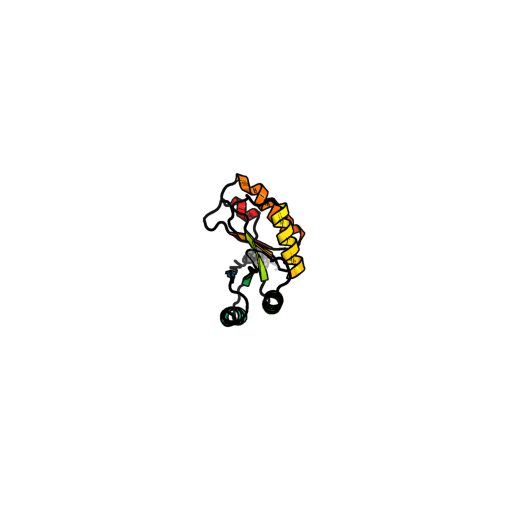157 1.00 98.88 91 VAL A CA 1
ATOM 701 C C . VAL A 1 91 ? -5.399 -1.132 4.723 1.00 98.88 91 VAL A C 1
ATOM 703 O O . VAL A 1 91 ? -6.187 -1.006 3.789 1.00 98.88 91 VAL A O 1
ATOM 706 N N . LEU A 1 92 ? -4.094 -1.319 4.545 1.00 98.94 92 LEU A N 1
ATOM 707 C CA . LEU A 1 92 ? -3.451 -1.470 3.247 1.00 98.94 92 LEU A CA 1
ATOM 708 C C . LEU A 1 92 ? -2.968 -2.904 3.046 1.00 98.94 92 LEU A C 1
ATOM 710 O O . LEU A 1 92 ? -2.329 -3.471 3.928 1.00 98.94 92 LEU A O 1
ATOM 714 N N . GLY A 1 93 ? -3.228 -3.464 1.869 1.00 98.88 93 GLY A N 1
ATOM 715 C CA . GLY A 1 93 ? -2.628 -4.725 1.451 1.00 98.88 93 GLY A CA 1
ATOM 716 C C . GLY A 1 93 ? -1.196 -4.525 0.962 1.00 98.88 93 GLY A C 1
ATOM 717 O O . GLY A 1 93 ? -0.952 -3.665 0.115 1.00 98.88 93 GLY A O 1
ATOM 718 N N . TYR A 1 94 ? -0.256 -5.314 1.474 1.00 98.88 94 TYR A N 1
ATOM 719 C CA . TYR A 1 94 ? 1.109 -5.371 0.957 1.00 98.88 94 TYR A CA 1
ATOM 720 C C . TYR A 1 94 ? 1.142 -6.022 -0.431 1.00 98.88 94 TYR A C 1
ATOM 722 O O . TYR A 1 94 ? 0.531 -7.071 -0.654 1.00 98.88 94 TYR A O 1
ATOM 730 N N . MET A 1 95 ? 1.880 -5.416 -1.354 1.00 98.69 95 MET A N 1
ATOM 731 C CA . MET A 1 95 ? 2.316 -6.008 -2.618 1.00 98.69 95 MET A CA 1
ATOM 732 C C . MET A 1 95 ? 3.733 -5.510 -2.896 1.00 98.69 95 MET A C 1
ATOM 734 O O . MET A 1 95 ? 4.082 -4.405 -2.500 1.00 98.69 95 MET A O 1
ATOM 738 N N . TYR A 1 96 ? 4.539 -6.275 -3.619 1.00 98.75 96 TYR A N 1
ATOM 739 C CA . TYR A 1 96 ? 5.870 -5.848 -4.055 1.00 98.75 96 TYR A CA 1
ATOM 740 C C . TYR A 1 96 ? 5.919 -5.781 -5.578 1.00 98.75 96 TYR A C 1
ATOM 742 O O . TYR A 1 96 ? 5.192 -6.511 -6.252 1.00 98.75 96 TYR A O 1
ATOM 750 N N . SER A 1 97 ? 6.744 -4.900 -6.139 1.00 98.75 97 SER A N 1
ATOM 751 C CA . SER A 1 97 ? 6.836 -4.705 -7.594 1.00 98.75 97 SER A CA 1
ATOM 752 C C . SER A 1 97 ? 8.090 -5.308 -8.226 1.00 98.75 97 SER A C 1
ATOM 754 O O . SER A 1 97 ? 8.171 -5.390 -9.457 1.00 98.75 97 SER A O 1
ATOM 756 N N . SER A 1 98 ? 9.059 -5.747 -7.411 1.00 98.62 98 SER A N 1
ATOM 757 C CA . SER A 1 98 ? 10.389 -6.160 -7.864 1.00 98.62 98 SER A CA 1
ATOM 758 C C . SER A 1 98 ? 11.019 -5.111 -8.787 1.00 98.62 98 SER A C 1
ATOM 760 O O . SER A 1 98 ? 11.442 -5.408 -9.906 1.00 98.62 98 SER A O 1
ATOM 762 N N . TYR A 1 99 ? 11.005 -3.846 -8.352 1.00 98.62 99 TYR A N 1
ATOM 763 C CA . TYR A 1 99 ? 11.555 -2.705 -9.090 1.00 98.62 99 TYR A CA 1
ATOM 764 C C . TYR A 1 99 ? 10.959 -2.538 -10.499 1.00 98.62 99 TYR A C 1
ATOM 766 O O . TYR A 1 99 ? 11.660 -2.195 -11.451 1.00 98.62 99 TYR A O 1
ATOM 774 N N . GLY A 1 100 ? 9.658 -2.811 -10.637 1.00 98.31 100 GLY A N 1
ATOM 775 C CA . GLY A 1 100 ? 8.911 -2.691 -11.893 1.00 98.31 100 GLY A CA 1
ATOM 776 C C . GLY A 1 100 ? 8.987 -3.918 -12.807 1.00 98.31 100 GLY A C 1
ATOM 777 O O . GLY A 1 100 ? 8.529 -3.857 -13.946 1.00 98.31 100 GLY A O 1
ATOM 778 N N . ARG A 1 101 ? 9.556 -5.038 -12.338 1.00 98.56 101 ARG A N 1
ATOM 779 C CA . ARG A 1 101 ? 9.710 -6.267 -13.141 1.00 98.56 101 ARG A CA 1
ATOM 780 C C . ARG A 1 101 ? 8.483 -7.175 -13.126 1.00 98.56 101 ARG A C 1
ATOM 782 O O . ARG A 1 101 ? 8.302 -7.955 -14.059 1.00 98.56 101 ARG A O 1
ATOM 789 N N . ARG A 1 102 ? 7.638 -7.112 -12.090 1.00 98.69 102 ARG A N 1
ATOM 790 C CA . ARG A 1 102 ? 6.378 -7.879 -12.067 1.00 98.69 102 ARG A CA 1
ATOM 791 C C . ARG A 1 102 ? 5.381 -7.263 -13.045 1.00 98.69 102 ARG A C 1
ATOM 793 O O . ARG A 1 102 ? 5.225 -6.047 -13.068 1.00 98.69 102 ARG A O 1
ATOM 800 N N . SER A 1 103 ? 4.670 -8.078 -13.825 1.00 98.75 103 SER A N 1
ATOM 801 C CA . SER A 1 103 ? 3.703 -7.562 -14.803 1.00 98.75 103 SER A CA 1
ATOM 802 C C . SER A 1 103 ? 2.558 -6.787 -14.136 1.00 98.75 103 SER A C 1
ATOM 804 O O . SER A 1 103 ? 2.137 -7.117 -13.025 1.00 98.75 103 SER A O 1
ATOM 806 N N . LEU A 1 104 ? 2.006 -5.786 -14.835 1.00 98.88 104 LEU A N 1
ATOM 807 C CA . LEU A 1 104 ? 0.817 -5.059 -14.362 1.00 98.88 104 LEU A CA 1
ATOM 808 C C . LEU A 1 104 ? -0.375 -5.994 -14.137 1.00 98.88 104 LEU A C 1
ATOM 810 O O . LEU A 1 104 ? -1.106 -5.819 -13.172 1.00 98.88 104 LEU A O 1
ATOM 814 N N . GLU A 1 105 ? -0.538 -7.020 -14.974 1.00 98.81 105 GLU A N 1
ATOM 815 C CA . GLU A 1 105 ? -1.572 -8.046 -14.802 1.00 98.81 105 GLU A CA 1
ATOM 816 C C . GLU A 1 105 ? -1.457 -8.760 -13.447 1.00 98.81 105 GLU A C 1
ATOM 818 O O . GLU A 1 105 ? -2.453 -8.922 -12.742 1.00 98.81 105 GLU A O 1
ATOM 823 N N . THR A 1 106 ? -0.233 -9.123 -13.047 1.00 98.69 106 THR A N 1
ATOM 824 C CA . THR A 1 106 ? 0.021 -9.751 -11.742 1.00 98.69 106 THR A CA 1
ATOM 825 C C . THR A 1 106 ? -0.373 -8.812 -10.606 1.00 98.69 106 THR A C 1
ATOM 827 O O . THR A 1 106 ? -1.093 -9.221 -9.694 1.00 98.69 106 THR A O 1
ATOM 830 N N . ILE A 1 107 ? 0.052 -7.546 -10.679 1.00 98.81 107 ILE A N 1
ATOM 831 C CA . ILE A 1 107 ? -0.279 -6.541 -9.663 1.00 98.81 107 ILE A CA 1
ATOM 832 C C . ILE A 1 107 ? -1.793 -6.315 -9.591 1.00 98.81 107 ILE A C 1
ATOM 834 O O . ILE A 1 107 ? -2.364 -6.316 -8.506 1.00 98.81 107 ILE A O 1
ATOM 838 N N . TYR A 1 108 ? -2.474 -6.181 -10.729 1.00 98.88 108 TYR A N 1
ATOM 839 C CA . TYR A 1 108 ? -3.922 -5.964 -10.765 1.00 98.88 108 TYR A CA 1
ATOM 840 C C . TYR A 1 108 ? -4.696 -7.153 -10.190 1.00 98.88 108 TYR A C 1
ATOM 842 O O . TYR A 1 108 ? -5.637 -6.955 -9.424 1.00 98.88 108 TYR A O 1
ATOM 850 N N . SER A 1 109 ? -4.261 -8.381 -10.478 1.00 98.75 109 SER A N 1
ATOM 851 C CA . SER A 1 109 ? -4.836 -9.591 -9.882 1.00 98.75 109 SER A CA 1
ATOM 852 C C . SER A 1 109 ? -4.668 -9.627 -8.356 1.00 98.75 109 SER A C 1
ATOM 854 O O . SER A 1 109 ? -5.575 -10.040 -7.630 1.00 98.75 109 SER A O 1
ATOM 856 N N . GLU A 1 110 ? -3.531 -9.164 -7.828 1.00 98.75 110 GLU A N 1
ATOM 857 C CA . GLU A 1 110 ? -3.328 -9.023 -6.380 1.00 98.75 110 GLU A CA 1
ATOM 858 C C . GLU A 1 110 ? -4.202 -7.932 -5.763 1.00 98.75 110 GLU A C 1
ATOM 860 O O . GLU A 1 110 ? -4.799 -8.170 -4.712 1.00 98.75 110 GLU A O 1
ATOM 865 N N . MET A 1 111 ? -4.353 -6.784 -6.430 1.00 98.88 111 MET A N 1
ATOM 866 C CA . MET A 1 111 ? -5.255 -5.712 -5.993 1.00 98.88 111 MET A CA 1
ATOM 867 C C . MET A 1 111 ? -6.698 -6.211 -5.876 1.00 98.88 111 MET A C 1
ATOM 869 O O . MET A 1 111 ? -7.353 -6.006 -4.851 1.00 98.88 111 MET A O 1
ATOM 873 N N . ASP A 1 112 ? -7.178 -6.914 -6.903 1.00 98.81 112 ASP A N 1
ATOM 874 C CA . ASP A 1 112 ? -8.530 -7.464 -6.931 1.00 98.81 112 ASP A CA 1
ATOM 875 C C . ASP A 1 112 ? -8.713 -8.537 -5.840 1.00 98.81 112 ASP A C 1
ATOM 877 O O . ASP A 1 112 ? -9.749 -8.569 -5.171 1.00 98.81 112 ASP A O 1
ATOM 881 N N . ARG A 1 113 ? -7.697 -9.379 -5.583 1.00 98.75 113 ARG A N 1
ATOM 882 C CA . ARG A 1 113 ? -7.719 -10.361 -4.481 1.00 98.75 113 ARG A CA 1
ATOM 883 C C . ARG A 1 113 ? -7.758 -9.700 -3.109 1.00 98.75 113 ARG A C 1
ATOM 885 O O . ARG A 1 113 ? -8.589 -10.086 -2.292 1.00 98.75 113 ARG A O 1
ATOM 892 N N . TRP A 1 114 ? -6.920 -8.697 -2.861 1.00 98.81 114 TRP A N 1
ATOM 893 C CA . TRP A 1 114 ? -6.922 -7.928 -1.614 1.00 98.81 114 TRP A CA 1
ATOM 894 C C . TRP A 1 114 ? -8.295 -7.307 -1.325 1.00 98.81 114 TRP A C 1
ATOM 896 O O . TRP A 1 114 ? -8.793 -7.386 -0.199 1.00 98.81 114 TRP A O 1
ATOM 906 N N . ILE A 1 115 ? -8.940 -6.734 -2.348 1.00 98.81 115 ILE A N 1
ATOM 907 C CA . ILE A 1 115 ? -10.289 -6.168 -2.225 1.00 98.81 115 ILE A CA 1
ATOM 908 C C . ILE A 1 115 ? -11.319 -7.270 -1.975 1.00 98.81 115 ILE A C 1
ATOM 910 O O . ILE A 1 115 ? -12.135 -7.145 -1.065 1.00 98.81 115 ILE A O 1
ATOM 914 N N . ARG A 1 116 ? -11.285 -8.355 -2.752 1.00 98.69 116 ARG A N 1
ATOM 915 C CA . ARG A 1 116 ? -12.267 -9.441 -2.649 1.00 98.69 116 ARG A CA 1
ATOM 916 C C . ARG A 1 116 ? -12.192 -10.177 -1.314 1.00 98.69 116 ARG A C 1
ATOM 918 O O . ARG A 1 116 ? -13.228 -10.521 -0.761 1.00 98.69 116 ARG A O 1
ATOM 925 N N . PHE A 1 117 ? -10.987 -10.459 -0.826 1.00 98.69 117 PHE A N 1
ATOM 926 C CA . PHE A 1 117 ? -10.785 -11.255 0.385 1.00 98.69 117 PHE A CA 1
ATOM 927 C C . PHE A 1 117 ? -10.964 -10.436 1.662 1.00 98.69 117 PHE A C 1
ATOM 929 O O . PHE A 1 117 ? -11.519 -10.947 2.630 1.00 98.69 117 PHE A O 1
ATOM 936 N N . TYR A 1 118 ? -10.525 -9.173 1.665 1.00 98.75 118 TYR A N 1
ATOM 937 C CA . TYR A 1 118 ? -10.408 -8.398 2.904 1.00 98.75 118 TYR A CA 1
ATOM 938 C C . TYR A 1 118 ? -10.968 -6.972 2.819 1.00 98.75 118 TYR A C 1
ATOM 940 O O . TYR A 1 118 ? -10.994 -6.270 3.829 1.00 98.75 118 TYR A O 1
ATOM 948 N N . ASN A 1 119 ? -11.419 -6.524 1.640 1.00 98.44 119 ASN A N 1
ATOM 949 C CA . ASN A 1 119 ? -11.917 -5.167 1.390 1.00 98.44 119 ASN A CA 1
ATOM 950 C C . ASN A 1 119 ? -10.994 -4.077 1.973 1.00 98.44 119 ASN A C 1
ATOM 952 O O . ASN A 1 119 ? -11.435 -3.173 2.695 1.00 98.44 119 ASN A O 1
ATOM 956 N N . VAL A 1 120 ? -9.693 -4.194 1.691 1.00 98.81 120 VAL A N 1
ATOM 957 C CA . VAL A 1 120 ? -8.676 -3.225 2.127 1.00 98.81 120 VAL A CA 1
ATOM 958 C C . VAL A 1 120 ? -8.958 -1.828 1.572 1.00 98.81 120 VAL A C 1
ATOM 960 O O . VAL A 1 120 ? -9.582 -1.657 0.525 1.00 98.81 120 VAL A O 1
ATOM 963 N N . ASP A 1 121 ? -8.493 -0.806 2.278 1.00 98.88 121 ASP A N 1
ATOM 964 C CA . ASP A 1 121 ? -8.671 0.601 1.911 1.00 98.88 121 ASP A CA 1
ATOM 965 C C . ASP A 1 121 ? -7.640 1.064 0.873 1.00 98.88 121 ASP A C 1
ATOM 967 O O . ASP A 1 121 ? -7.836 2.075 0.199 1.00 98.88 121 ASP A O 1
ATOM 971 N N . GLY A 1 122 ? -6.556 0.313 0.702 1.00 98.88 122 GLY A N 1
ATOM 972 C CA . GLY A 1 122 ? -5.517 0.620 -0.264 1.00 98.88 122 GLY A CA 1
ATOM 973 C C . GLY A 1 122 ? -4.408 -0.408 -0.310 1.00 98.88 122 GLY A C 1
ATOM 974 O O . GLY A 1 122 ? -4.560 -1.534 0.164 1.00 98.88 122 GLY A O 1
ATOM 975 N N . PHE A 1 123 ? -3.291 0.009 -0.886 1.00 98.94 123 PHE A N 1
ATOM 976 C CA . PHE A 1 123 ? -2.146 -0.843 -1.145 1.00 98.94 123 PHE A CA 1
ATOM 977 C C . PHE A 1 123 ? -0.854 -0.142 -0.755 1.00 98.94 123 PHE A C 1
ATOM 979 O O . PHE A 1 123 ? -0.700 1.054 -1.002 1.00 98.94 123 PHE A O 1
ATOM 986 N N . LEU A 1 124 ? 0.081 -0.898 -0.189 1.00 98.88 124 LEU A N 1
ATOM 987 C CA . LEU A 1 124 ? 1.487 -0.518 -0.176 1.00 98.88 124 LEU A CA 1
ATOM 988 C C . LEU A 1 124 ? 2.176 -1.294 -1.296 1.00 98.88 124 LEU A C 1
ATOM 990 O O . LEU A 1 124 ? 2.076 -2.518 -1.334 1.00 98.88 124 LEU A O 1
ATOM 994 N N . ILE A 1 125 ? 2.845 -0.578 -2.198 1.00 98.88 125 ILE A N 1
ATOM 995 C CA . ILE A 1 125 ? 3.676 -1.148 -3.257 1.00 98.88 125 ILE A CA 1
ATOM 996 C C . ILE A 1 125 ? 5.125 -1.038 -2.814 1.00 98.88 125 ILE A C 1
ATOM 998 O O . ILE A 1 125 ? 5.663 0.062 -2.723 1.00 98.88 125 ILE A O 1
ATOM 1002 N N . ASP A 1 126 ? 5.736 -2.174 -2.528 1.00 98.81 126 ASP A N 1
ATOM 1003 C CA . ASP A 1 126 ? 7.112 -2.279 -2.073 1.00 98.81 126 ASP A CA 1
ATOM 1004 C C . ASP A 1 126 ? 8.092 -2.472 -3.235 1.00 98.81 126 ASP A C 1
ATOM 1006 O O . ASP A 1 126 ? 7.705 -2.784 -4.374 1.00 98.81 126 ASP A O 1
ATOM 1010 N N . GLU A 1 127 ? 9.375 -2.295 -2.924 1.00 98.69 127 GLU A N 1
ATOM 1011 C CA . GLU A 1 127 ? 10.486 -2.415 -3.871 1.00 98.69 127 GLU A CA 1
ATOM 1012 C C . GLU A 1 127 ? 10.299 -1.496 -5.086 1.00 98.69 127 GLU A C 1
ATOM 1014 O O . GLU A 1 127 ? 10.412 -1.922 -6.239 1.00 98.69 127 GLU A O 1
ATOM 1019 N N . VAL A 1 128 ? 9.933 -0.235 -4.842 1.00 98.81 128 VAL A N 1
ATOM 1020 C CA . VAL A 1 128 ? 9.702 0.738 -5.915 1.00 98.81 128 VAL A CA 1
ATOM 1021 C C . VAL A 1 128 ? 11.033 1.142 -6.544 1.00 98.81 128 VAL A C 1
ATOM 1023 O O . VAL A 1 128 ? 11.960 1.568 -5.858 1.00 98.81 128 VAL A O 1
ATOM 1026 N N . SER A 1 129 ? 11.136 1.011 -7.867 1.00 98.50 129 SER A N 1
ATOM 1027 C CA . SER A 1 129 ? 12.294 1.505 -8.611 1.00 98.50 129 SER A CA 1
ATOM 1028 C C . SER A 1 129 ? 12.348 3.028 -8.558 1.00 98.50 129 SER A C 1
ATOM 1030 O O . SER A 1 129 ? 11.340 3.703 -8.756 1.00 98.50 129 SER A O 1
ATOM 1032 N N . THR A 1 130 ? 13.541 3.575 -8.344 1.00 97.94 130 THR A N 1
ATOM 1033 C CA . THR A 1 130 ? 13.777 5.023 -8.364 1.00 97.94 130 THR A CA 1
ATOM 1034 C C . THR A 1 130 ? 14.032 5.572 -9.770 1.00 97.94 130 THR A C 1
ATOM 1036 O O . THR A 1 130 ? 14.186 6.781 -9.936 1.00 97.94 130 THR A O 1
ATOM 1039 N N . SER A 1 131 ? 14.066 4.711 -10.797 1.00 97.50 131 SER A N 1
ATOM 1040 C CA . SER A 1 131 ? 14.257 5.122 -12.192 1.00 97.50 131 SER A CA 1
ATOM 1041 C C . SER A 1 131 ? 12.981 5.724 -12.784 1.00 97.50 131 SER A C 1
ATOM 1043 O O . SER A 1 131 ? 11.922 5.089 -12.774 1.00 97.50 131 SER A O 1
ATOM 1045 N N . LEU A 1 132 ? 13.101 6.901 -13.407 1.00 97.88 132 LEU A N 1
ATOM 1046 C CA . LEU A 1 132 ? 12.015 7.557 -14.148 1.00 97.88 132 LEU A CA 1
ATOM 1047 C C . LEU A 1 132 ? 11.455 6.702 -15.296 1.00 97.88 132 LEU A C 1
ATOM 1049 O O . LEU A 1 132 ? 10.293 6.865 -15.661 1.00 97.88 132 LEU A O 1
ATOM 1053 N N . GLU A 1 133 ? 12.219 5.742 -15.822 1.00 98.12 133 GLU A N 1
ATOM 1054 C CA . GLU A 1 133 ? 11.735 4.801 -16.845 1.00 98.12 133 GLU A CA 1
ATOM 1055 C C . GLU A 1 133 ? 10.561 3.946 -16.342 1.00 98.12 133 GLU A C 1
ATOM 1057 O O . GLU A 1 133 ? 9.705 3.524 -17.117 1.00 98.12 133 GLU A O 1
ATOM 1062 N N . THR A 1 134 ? 10.480 3.727 -15.026 1.00 98.38 134 THR A N 1
ATOM 1063 C CA . THR A 1 134 ? 9.397 2.957 -14.398 1.00 98.38 134 THR A CA 1
ATOM 1064 C C . THR A 1 134 ? 8.189 3.810 -14.005 1.00 98.38 134 THR A C 1
ATOM 1066 O O . THR A 1 134 ? 7.179 3.270 -13.556 1.00 98.38 134 THR A O 1
ATOM 1069 N N . TYR A 1 135 ? 8.223 5.130 -14.223 1.00 98.62 135 TYR A N 1
ATOM 1070 C CA . TYR A 1 135 ? 7.130 6.032 -13.846 1.00 98.62 135 TYR A CA 1
ATOM 1071 C C . TYR A 1 135 ? 5.782 5.607 -14.447 1.00 98.62 135 TYR A C 1
ATOM 1073 O O . TYR A 1 135 ? 4.775 5.540 -13.743 1.00 98.62 135 TYR A O 1
ATOM 1081 N N . GLY A 1 136 ? 5.757 5.249 -15.738 1.00 98.75 136 GLY A N 1
ATOM 1082 C CA . GLY A 1 136 ? 4.531 4.808 -16.416 1.00 98.75 136 GLY A CA 1
ATOM 1083 C C . GLY A 1 136 ? 3.927 3.533 -15.812 1.00 98.75 136 GLY A C 1
ATOM 1084 O O . GLY A 1 136 ? 2.703 3.396 -15.736 1.00 98.75 136 GLY A O 1
ATOM 1085 N N . TYR A 1 137 ? 4.774 2.631 -15.311 1.00 98.88 137 TYR A N 1
ATOM 1086 C CA . TYR A 1 137 ? 4.348 1.412 -14.627 1.00 98.88 137 TYR A CA 1
ATOM 1087 C C . TYR A 1 137 ? 3.635 1.736 -13.305 1.00 98.88 137 TYR A C 1
ATOM 1089 O O . TYR A 1 137 ? 2.483 1.343 -13.112 1.00 98.88 137 TYR A O 1
ATOM 1097 N N . TYR A 1 138 ? 4.258 2.529 -12.428 1.00 98.88 138 TYR A N 1
ATOM 1098 C CA . TYR A 1 138 ? 3.644 2.904 -11.148 1.00 98.88 138 TYR A CA 1
ATOM 1099 C C . TYR A 1 138 ? 2.439 3.840 -11.323 1.00 98.88 138 TYR A C 1
ATOM 1101 O O . TYR A 1 138 ? 1.460 3.721 -10.589 1.00 98.88 138 TYR A O 1
ATOM 1109 N N . SER A 1 139 ? 2.445 4.696 -12.350 1.00 98.88 139 SER A N 1
ATOM 1110 C CA . SER A 1 139 ? 1.294 5.528 -12.726 1.00 98.88 139 SER A CA 1
ATOM 1111 C C . SER A 1 139 ? 0.076 4.682 -13.121 1.00 98.88 139 SER A C 1
ATOM 1113 O O . SER A 1 139 ? -1.059 5.001 -12.752 1.00 98.88 139 SER A O 1
ATOM 1115 N N . SER A 1 140 ? 0.301 3.553 -13.801 1.00 98.94 140 SER A N 1
ATOM 1116 C CA . SER A 1 140 ? -0.759 2.606 -14.165 1.00 98.94 140 SER A CA 1
ATOM 1117 C C . SER A 1 140 ? -1.355 1.922 -12.927 1.00 98.94 140 SER A C 1
ATOM 1119 O O . SER A 1 140 ? -2.578 1.872 -12.778 1.00 98.94 140 SER A O 1
ATOM 1121 N N . ILE A 1 141 ? -0.504 1.489 -11.986 1.00 98.88 141 ILE A N 1
ATOM 1122 C CA . ILE A 1 141 ? -0.931 0.936 -10.686 1.00 98.88 141 ILE A CA 1
ATOM 1123 C C . ILE A 1 141 ? -1.751 1.961 -9.901 1.00 98.88 141 ILE A C 1
ATOM 1125 O O . ILE A 1 141 ? -2.846 1.648 -9.423 1.00 98.88 141 ILE A O 1
ATOM 1129 N N . TYR A 1 142 ? -1.260 3.197 -9.811 1.00 98.88 142 TYR A N 1
ATOM 1130 C CA . TYR A 1 142 ? -1.956 4.282 -9.131 1.00 98.88 142 TYR A CA 1
ATOM 1131 C C . TYR A 1 142 ? -3.329 4.552 -9.749 1.00 98.88 142 TYR A C 1
ATOM 1133 O O . TYR A 1 142 ? -4.338 4.554 -9.043 1.00 98.88 142 TYR A O 1
ATOM 1141 N N . SER A 1 143 ? -3.393 4.688 -11.073 1.00 98.88 143 SER A N 1
ATOM 1142 C CA . SER A 1 143 ? -4.640 4.935 -11.805 1.00 98.88 143 SER A CA 1
ATOM 1143 C C . SER A 1 143 ? -5.661 3.815 -11.590 1.00 98.88 143 SER A C 1
ATOM 1145 O O . SER A 1 143 ? -6.835 4.087 -11.317 1.00 98.88 143 SER A O 1
ATOM 1147 N N . ARG A 1 144 ? -5.219 2.548 -11.622 1.00 98.81 144 ARG A N 1
ATOM 1148 C CA . ARG A 1 144 ? -6.071 1.397 -11.294 1.00 98.81 144 ARG A CA 1
ATOM 1149 C C . ARG A 1 144 ? -6.602 1.497 -9.866 1.00 98.81 144 ARG A C 1
ATOM 1151 O O . ARG A 1 144 ? -7.810 1.377 -9.673 1.00 98.81 144 ARG A O 1
ATOM 1158 N N . ALA A 1 145 ? -5.749 1.772 -8.880 1.00 98.88 145 ALA A N 1
ATOM 1159 C CA . ALA A 1 145 ? -6.171 1.912 -7.486 1.00 98.88 145 ALA A CA 1
ATOM 1160 C C . ALA A 1 145 ? -7.199 3.039 -7.308 1.00 98.88 145 ALA A C 1
ATOM 1162 O O . ALA A 1 145 ? -8.227 2.838 -6.659 1.00 98.88 145 ALA A O 1
ATOM 1163 N N . LYS A 1 146 ? -6.969 4.202 -7.933 1.00 98.75 146 LYS A N 1
ATOM 1164 C CA . LYS A 1 146 ? -7.905 5.333 -7.893 1.00 98.75 146 LYS A CA 1
ATOM 1165 C C . LYS A 1 146 ? -9.259 4.982 -8.507 1.00 98.75 146 LYS A C 1
ATOM 1167 O O . LYS A 1 146 ? -10.279 5.312 -7.910 1.00 98.75 146 LYS A O 1
ATOM 1172 N N . SER A 1 147 ? -9.287 4.254 -9.630 1.00 98.69 147 SER A N 1
ATOM 1173 C CA . SER A 1 147 ? -10.545 3.793 -10.249 1.00 98.69 147 SER A CA 1
ATOM 1174 C C . SER A 1 147 ? -11.368 2.867 -9.340 1.00 98.69 147 SER A C 1
ATOM 1176 O O . SER A 1 147 ? -12.586 2.795 -9.467 1.00 98.69 147 SER A O 1
ATOM 1178 N N . LEU A 1 148 ? -10.707 2.199 -8.389 1.00 98.38 148 LEU A N 1
ATOM 1179 C CA . LEU A 1 148 ? -11.316 1.324 -7.386 1.00 98.38 148 LEU A CA 1
ATOM 1180 C C . LEU A 1 148 ? -11.621 2.051 -6.062 1.00 98.38 148 LEU A C 1
ATOM 1182 O O . LEU A 1 148 ? -12.050 1.411 -5.101 1.00 98.38 148 LEU A O 1
ATOM 1186 N N . GLY A 1 149 ? -11.363 3.362 -5.981 1.00 98.50 149 GLY A N 1
ATOM 1187 C CA . GLY A 1 149 ? -11.530 4.159 -4.764 1.00 98.50 149 GLY A CA 1
ATOM 1188 C C . GLY A 1 149 ? -10.533 3.812 -3.653 1.00 98.50 149 GLY A C 1
ATOM 1189 O O . GLY A 1 149 ? -10.870 3.924 -2.477 1.00 98.50 149 GLY A O 1
ATOM 1190 N N . ARG A 1 150 ? -9.328 3.344 -4.004 1.00 98.75 150 ARG A N 1
ATOM 1191 C CA . ARG A 1 150 ? -8.322 2.831 -3.059 1.00 98.75 150 ARG A CA 1
ATOM 1192 C C . ARG A 1 150 ? -7.106 3.742 -2.939 1.00 98.75 150 ARG A C 1
ATOM 1194 O O . ARG A 1 150 ? -6.776 4.460 -3.881 1.00 98.75 150 ARG A O 1
ATOM 1201 N N . TYR A 1 151 ? -6.434 3.706 -1.791 1.00 98.75 151 TYR A N 1
ATOM 1202 C CA . TYR A 1 151 ? -5.170 4.416 -1.553 1.00 98.75 151 TYR A CA 1
ATOM 1203 C C . TYR A 1 151 ? -3.952 3.639 -2.073 1.00 98.75 151 TYR A C 1
ATOM 1205 O O . TYR A 1 151 ? -4.004 2.420 -2.229 1.00 98.75 151 TYR A O 1
ATOM 1213 N N . VAL A 1 152 ? -2.850 4.346 -2.317 1.00 98.81 152 VAL A N 1
ATOM 1214 C CA . VAL A 1 152 ? -1.553 3.810 -2.733 1.00 98.81 152 VAL A CA 1
ATOM 1215 C C . VAL A 1 152 ? -0.446 4.486 -1.942 1.00 98.81 152 VAL A C 1
ATOM 1217 O O . VAL A 1 152 ? -0.329 5.713 -1.929 1.00 98.81 152 VAL A O 1
ATOM 1220 N N . VAL A 1 153 ? 0.389 3.659 -1.329 1.00 98.75 153 VAL A N 1
ATOM 1221 C CA . VAL A 1 153 ? 1.676 4.041 -0.753 1.00 98.75 153 VAL A CA 1
ATOM 1222 C C . VAL A 1 153 ? 2.764 3.406 -1.606 1.00 98.75 153 VAL A C 1
ATOM 1224 O O . VAL A 1 153 ? 2.708 2.202 -1.850 1.00 98.75 153 VAL A O 1
ATOM 1227 N N . LEU A 1 154 ? 3.729 4.190 -2.078 1.00 98.81 154 LEU A N 1
ATOM 1228 C CA . LEU A 1 154 ? 4.899 3.670 -2.789 1.00 98.81 154 LEU A CA 1
ATOM 1229 C C . LEU A 1 154 ? 6.078 3.612 -1.821 1.00 98.81 154 LEU A C 1
ATOM 1231 O O . LEU A 1 154 ? 6.427 4.633 -1.253 1.00 98.81 154 LEU A O 1
ATOM 1235 N N . ASN A 1 155 ? 6.710 2.452 -1.652 1.00 98.75 155 ASN A N 1
ATOM 1236 C CA . ASN A 1 155 ? 7.900 2.309 -0.818 1.00 98.75 155 ASN A CA 1
ATOM 1237 C C . ASN A 1 155 ? 9.148 2.039 -1.681 1.00 98.75 155 ASN A C 1
ATOM 1239 O O . ASN A 1 155 ? 9.392 0.895 -2.076 1.00 98.75 155 ASN A O 1
ATOM 1243 N N . PRO A 1 156 ? 9.955 3.069 -1.989 1.00 98.44 156 PRO A N 1
ATOM 1244 C CA . PRO A 1 156 ? 11.251 2.896 -2.649 1.00 98.44 156 PRO A CA 1
ATOM 1245 C C . PRO A 1 156 ? 12.370 2.454 -1.696 1.00 98.44 156 PRO A C 1
ATOM 1247 O O . PRO A 1 156 ? 13.439 2.059 -2.154 1.00 98.44 156 PRO A O 1
ATOM 1250 N N . GLY A 1 157 ? 12.173 2.568 -0.376 1.00 98.06 157 GLY A N 1
ATOM 1251 C CA . GLY A 1 157 ? 13.215 2.318 0.628 1.00 98.06 157 GLY A CA 1
ATOM 1252 C C . GLY A 1 157 ? 14.374 3.327 0.618 1.00 98.06 157 GLY A C 1
ATOM 1253 O O . GLY A 1 157 ? 15.361 3.138 1.326 1.00 98.06 157 GLY A O 1
ATOM 1254 N N . THR A 1 158 ? 14.284 4.386 -0.190 1.00 97.69 158 THR A N 1
ATOM 1255 C CA . THR A 1 158 ? 15.301 5.436 -0.347 1.00 97.69 158 THR A CA 1
ATOM 1256 C C . THR A 1 158 ? 14.681 6.688 -0.981 1.00 97.69 158 THR A C 1
ATOM 1258 O O . THR A 1 158 ?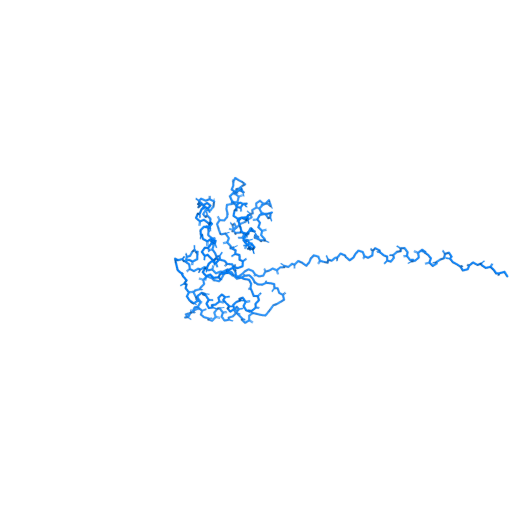 13.495 6.710 -1.300 1.00 97.69 158 THR A O 1
ATOM 1261 N N . ASN A 1 159 ? 15.469 7.741 -1.186 1.00 97.12 159 ASN A N 1
ATOM 1262 C CA . ASN A 1 159 ? 15.013 8.931 -1.901 1.00 97.12 159 ASN A CA 1
ATOM 1263 C C . ASN A 1 159 ? 14.612 8.582 -3.343 1.00 97.12 159 ASN A C 1
ATOM 1265 O O . ASN A 1 159 ? 15.321 7.856 -4.039 1.00 97.12 159 ASN A O 1
ATOM 1269 N N . ILE A 1 160 ? 13.501 9.153 -3.801 1.00 97.69 160 ILE A N 1
ATOM 1270 C CA . ILE A 1 160 ? 12.974 8.979 -5.156 1.00 97.69 160 ILE A CA 1
ATOM 1271 C C . ILE A 1 160 ? 12.787 10.336 -5.831 1.00 97.69 160 ILE A C 1
ATOM 1273 O O . ILE A 1 160 ? 12.670 11.364 -5.159 1.00 97.69 160 ILE A O 1
ATOM 1277 N N . ASP A 1 161 ? 12.758 10.338 -7.162 1.00 97.81 161 ASP A N 1
ATOM 1278 C CA . ASP A 1 161 ? 12.434 11.532 -7.932 1.00 97.81 161 ASP A CA 1
ATOM 1279 C C . ASP A 1 161 ? 11.070 12.120 -7.491 1.00 97.81 161 ASP A C 1
ATOM 1281 O O . ASP A 1 161 ? 10.080 11.379 -7.409 1.00 97.81 161 ASP A O 1
ATOM 1285 N N . PRO A 1 162 ? 10.978 13.440 -7.222 1.00 97.25 162 PRO A N 1
ATOM 1286 C CA . PRO A 1 162 ? 9.756 14.077 -6.734 1.00 97.25 162 PRO A CA 1
ATOM 1287 C C . PRO A 1 162 ? 8.515 13.880 -7.615 1.00 97.25 162 PRO A C 1
ATOM 1289 O O . PRO A 1 162 ? 7.391 13.992 -7.126 1.00 97.25 162 PRO A O 1
ATOM 1292 N N . THR A 1 163 ? 8.672 13.573 -8.904 1.00 97.69 163 THR A N 1
ATOM 1293 C CA . THR A 1 163 ? 7.538 13.318 -9.806 1.00 97.69 163 THR A CA 1
ATOM 1294 C C . THR A 1 163 ? 6.672 12.140 -9.358 1.00 97.69 163 THR A C 1
ATOM 1296 O O . THR A 1 163 ? 5.459 12.161 -9.597 1.00 97.69 163 THR A O 1
ATOM 1299 N N . PHE A 1 164 ? 7.243 11.151 -8.659 1.00 98.31 164 PHE A N 1
ATOM 1300 C CA . PHE A 1 164 ? 6.505 9.997 -8.139 1.00 98.31 164 PHE A CA 1
ATOM 1301 C C . PHE A 1 164 ? 5.459 10.381 -7.084 1.00 98.31 164 PHE A C 1
ATOM 1303 O O . PHE A 1 164 ? 4.448 9.694 -6.955 1.00 98.31 164 PHE A O 1
ATOM 1310 N N . PHE A 1 165 ? 5.616 11.515 -6.391 1.00 97.06 165 PHE A N 1
ATOM 1311 C CA . PHE A 1 165 ? 4.611 12.002 -5.437 1.00 97.06 165 PHE A CA 1
ATOM 1312 C C . PHE A 1 165 ? 3.281 12.382 -6.113 1.00 97.06 165 PHE A C 1
ATOM 1314 O O . PHE A 1 165 ? 2.261 12.470 -5.437 1.00 97.06 165 PHE A O 1
ATOM 1321 N N . ASN A 1 166 ? 3.252 12.555 -7.441 1.00 97.62 166 ASN A N 1
ATOM 1322 C CA . ASN A 1 166 ? 2.011 12.786 -8.192 1.00 97.62 166 ASN A CA 1
ATOM 1323 C C . ASN A 1 166 ? 1.195 11.501 -8.428 1.00 97.62 166 ASN A C 1
ATOM 1325 O O . ASN A 1 166 ? 0.033 11.575 -8.827 1.00 97.62 166 ASN A O 1
ATOM 1329 N N . ILE A 1 167 ? 1.804 10.329 -8.224 1.00 98.25 167 ILE A N 1
ATOM 1330 C CA . ILE A 1 167 ? 1.217 9.003 -8.478 1.00 98.25 167 ILE A CA 1
ATOM 1331 C C . ILE A 1 167 ? 1.215 8.133 -7.215 1.00 98.25 167 ILE A C 1
ATOM 1333 O O . ILE A 1 167 ? 1.287 6.907 -7.280 1.00 98.25 167 ILE A O 1
ATOM 1337 N N . ALA A 1 168 ? 1.134 8.775 -6.053 1.00 98.06 168 ALA A N 1
ATOM 1338 C CA . ALA A 1 168 ? 1.006 8.123 -4.763 1.00 98.06 168 ALA A CA 1
ATOM 1339 C C . ALA A 1 168 ? 0.214 9.021 -3.80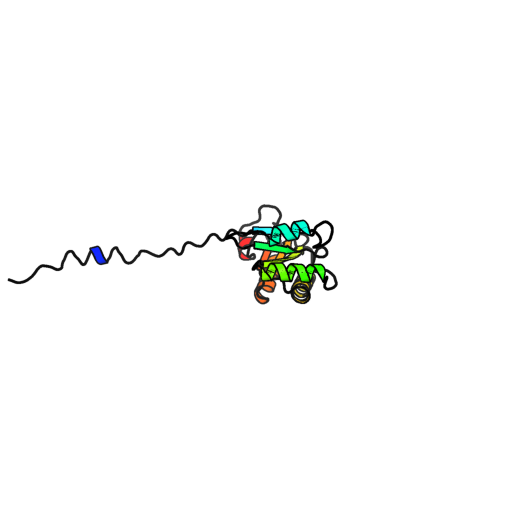8 1.00 98.06 168 ALA A C 1
ATOM 1341 O O . ALA A 1 168 ? 0.278 10.244 -3.900 1.00 98.06 168 ALA A O 1
ATOM 1342 N N . ASP A 1 169 ? -0.508 8.429 -2.857 1.00 97.50 169 ASP A N 1
ATOM 1343 C CA . ASP A 1 169 ? -1.079 9.205 -1.751 1.00 97.50 169 ASP A CA 1
ATOM 1344 C C . ASP A 1 169 ? -0.017 9.483 -0.669 1.00 97.50 169 ASP A C 1
ATOM 1346 O O . ASP A 1 169 ? -0.108 10.484 0.049 1.00 97.50 169 ASP A O 1
ATOM 1350 N N . LYS A 1 170 ? 0.979 8.589 -0.545 1.00 96.06 170 LYS A N 1
ATOM 1351 C CA . LYS A 1 170 ? 2.167 8.697 0.321 1.00 96.06 170 LYS A CA 1
ATOM 1352 C C . LYS A 1 170 ? 3.363 7.975 -0.321 1.00 96.06 170 LYS A C 1
ATOM 1354 O O . LYS A 1 170 ? 3.165 6.990 -1.033 1.00 96.06 170 LYS A O 1
ATOM 1359 N N . ILE A 1 171 ? 4.573 8.438 -0.015 1.00 95.06 171 ILE A N 1
ATOM 1360 C CA . ILE A 1 171 ? 5.858 7.776 -0.293 1.00 95.06 171 ILE A CA 1
ATOM 1361 C C . ILE A 1 171 ? 6.633 7.701 1.018 1.00 95.06 171 ILE A C 1
ATOM 1363 O O . ILE A 1 171 ? 6.551 8.709 1.762 1.00 95.06 171 ILE A O 1
#

pLDDT: mean 89.7, std 18.6, range [41.41, 98.94]

Secondary structure (DSSP, 8-state):
------TTTSSTTTSSS------------EEEEE--S-SSGGGHHHHHHHHH---SSEEEEEE-SSSSS-SS--HHHHHHHHHHHHTT-EEEEEEE-TTTTS-HHHHHHHHHHHHHHH--SEEEEES----GGGHHHHHHHHHHHHHTT-EEEE--SS---GGGGGG-SB-

Foldseek 3Di:
DDDDDDDPVVVVVVVPPPPPPPVPPPPQDEAEAEDADQCDDPCVVVLVVVLPDDDPHAYEYEYEDDLALDPAADVSLLVSLVSCVVSVHAYAYEHECLQVPDDPVVLLVRVVSCCVRRNGQAYEYPCHHQDPVCLVVLLSVLVSQVVVNHFYEYYNVDDHDPVCVVSHPYD